Protein AF-A0A5R8WTK5-F1 (afdb_monomer_lite)

InterPro domains:
  IPR057153 Domain of unknown function DUF7831 [PF25176] (4-83)

Organism: NCBI:txid2025313

Foldseek 3Di:
DDDDDPDDALVNCVVCVVAADEDEAAPVNDDCPDPSVGAPPRPRYQYQHQFHAPDDPDPNRGDDPVCVVVSVVSRCVSCVVVVD

Structure (mmCIF, N/CA/C/O backbone):
data_AF-A0A5R8WTK5-F1
#
_entry.id   AF-A0A5R8WTK5-F1
#
loop_
_atom_site.group_PDB
_atom_site.id
_atom_site.type_symbol
_atom_site.label_atom_id
_atom_site.label_alt_id
_atom_site.label_comp_id
_atom_site.label_asym_id
_atom_site.label_entity_id
_atom_site.label_seq_id
_atom_site.pdbx_PDB_ins_code
_atom_site.Cartn_x
_atom_site.Cartn_y
_atom_site.Cartn_z
_atom_site.occupancy
_atom_site.B_iso_or_equiv
_atom_site.auth_seq_id
_atom_site.auth_comp_id
_atom_site.auth_asym_id
_atom_site.auth_atom_id
_atom_site.pdbx_PDB_model_num
ATOM 1 N N . MET A 1 1 ? -17.768 6.470 5.198 1.00 85.25 1 MET A N 1
ATOM 2 C CA . MET A 1 1 ? -17.255 7.860 5.093 1.00 85.25 1 MET A CA 1
ATOM 3 C C . MET A 1 1 ? -15.739 7.813 4.986 1.00 85.25 1 MET A C 1
ATOM 5 O O . MET A 1 1 ? -15.115 7.232 5.863 1.00 85.25 1 MET A O 1
ATOM 9 N N . LEU A 1 2 ? -15.151 8.404 3.942 1.00 90.75 2 LEU A N 1
ATOM 10 C CA . LEU A 1 2 ? -13.695 8.468 3.780 1.00 90.75 2 LEU A CA 1
ATOM 11 C C . LEU A 1 2 ? -13.111 9.581 4.662 1.00 90.75 2 LEU A C 1
ATOM 13 O O . LEU A 1 2 ? -13.597 10.710 4.631 1.00 90.75 2 LEU A O 1
ATOM 17 N N . ARG A 1 3 ? -12.054 9.276 5.419 1.00 94.00 3 ARG A N 1
ATOM 18 C CA . ARG A 1 3 ? -11.303 10.254 6.219 1.00 94.00 3 ARG A CA 1
ATOM 19 C C . ARG A 1 3 ? -9.849 10.266 5.769 1.00 94.00 3 ARG A C 1
ATOM 21 O O . ARG A 1 3 ? -9.290 9.221 5.453 1.00 94.00 3 ARG A O 1
ATOM 28 N N . LYS A 1 4 ? -9.237 11.449 5.751 1.00 93.62 4 LYS A N 1
ATOM 29 C CA . LYS A 1 4 ? -7.801 11.611 5.503 1.00 93.62 4 LYS A CA 1
ATOM 30 C C . LYS A 1 4 ? -7.150 12.099 6.787 1.00 93.62 4 LYS A C 1
ATOM 32 O O . LYS A 1 4 ? -7.602 13.081 7.366 1.00 93.62 4 LYS A O 1
ATOM 37 N N . GLN A 1 5 ? -6.084 11.429 7.203 1.00 93.19 5 GLN A N 1
ATOM 38 C CA . GLN A 1 5 ? -5.303 11.788 8.379 1.00 93.19 5 GLN A CA 1
ATOM 39 C C . GLN A 1 5 ? -3.851 11.996 7.956 1.00 93.19 5 GLN A C 1
ATOM 41 O O . GLN A 1 5 ? -3.298 11.191 7.209 1.00 93.19 5 GLN A O 1
ATOM 46 N N . LYS A 1 6 ? -3.238 13.100 8.399 1.00 93.25 6 LYS A N 1
ATOM 47 C CA . LYS A 1 6 ? -1.883 13.480 7.969 1.00 93.25 6 LYS A CA 1
ATOM 48 C C . LYS A 1 6 ? -0.822 12.482 8.444 1.00 93.25 6 LYS A C 1
ATOM 50 O O . LYS A 1 6 ? 0.094 12.166 7.693 1.00 93.25 6 LYS A O 1
ATOM 55 N N . PHE A 1 7 ? -0.963 11.982 9.670 1.00 94.62 7 PHE A N 1
ATOM 56 C CA . PHE A 1 7 ? -0.099 10.962 10.257 1.00 94.62 7 PHE A CA 1
ATOM 57 C C . PHE A 1 7 ? -0.958 9.913 10.939 1.00 94.62 7 PHE A C 1
ATOM 59 O O . PHE A 1 7 ? -1.739 10.258 11.817 1.00 94.62 7 PHE A O 1
ATOM 66 N N . ILE A 1 8 ? -0.806 8.659 10.528 1.00 96.69 8 ILE A N 1
ATOM 67 C CA . ILE A 1 8 ? -1.497 7.516 11.124 1.00 96.69 8 ILE A CA 1
ATOM 68 C C . ILE A 1 8 ? -0.479 6.752 11.966 1.00 96.69 8 ILE A C 1
ATOM 70 O O . ILE A 1 8 ? 0.603 6.401 11.485 1.00 96.69 8 ILE A O 1
ATOM 74 N N . THR A 1 9 ? -0.826 6.516 13.220 1.00 97.62 9 THR A N 1
ATOM 75 C CA . THR A 1 9 ? -0.052 5.765 14.205 1.00 97.62 9 THR A CA 1
ATOM 76 C C . THR A 1 9 ? -0.701 4.409 14.460 1.00 97.62 9 THR A C 1
ATOM 78 O O . THR A 1 9 ? -1.856 4.185 14.115 1.00 97.62 9 THR A O 1
ATOM 81 N N . ARG A 1 10 ? 0.036 3.482 15.080 1.00 98.31 10 ARG A N 1
ATOM 82 C CA . ARG A 1 10 ? -0.529 2.189 15.489 1.00 98.31 10 ARG A CA 1
ATOM 83 C C . ARG A 1 10 ? -1.630 2.350 16.544 1.00 98.31 10 ARG A C 1
ATOM 85 O O . ARG A 1 10 ? -2.613 1.622 16.515 1.00 98.31 10 ARG A O 1
ATOM 92 N N . GLU A 1 11 ? -1.480 3.327 17.433 1.00 98.44 11 GLU A N 1
ATOM 93 C CA . GLU A 1 11 ? -2.473 3.646 18.461 1.00 98.44 11 GLU A CA 1
ATOM 94 C C . GLU A 1 11 ? -3.807 4.091 17.850 1.00 98.44 11 GLU A C 1
ATOM 96 O O . GLU A 1 11 ? -4.859 3.689 18.344 1.00 98.44 11 GLU A O 1
ATOM 101 N N . ASP A 1 12 ? -3.783 4.835 16.734 1.00 98.19 12 ASP A N 1
ATOM 102 C CA . ASP A 1 12 ? -5.007 5.190 16.006 1.00 98.19 12 ASP A CA 1
ATOM 103 C C . ASP A 1 12 ? -5.793 3.931 15.608 1.00 98.19 12 ASP A C 1
ATOM 105 O O . ASP A 1 12 ? -7.001 3.864 15.831 1.00 98.19 12 ASP A O 1
ATOM 109 N N . LEU A 1 13 ? -5.110 2.917 15.065 1.00 98.31 13 LEU A N 1
ATOM 110 C CA . LEU A 1 13 ? -5.732 1.666 14.626 1.00 98.31 13 LEU A CA 1
ATOM 111 C C . LEU A 1 13 ? -6.335 0.902 15.806 1.00 98.31 13 LEU A C 1
ATOM 113 O O . LEU A 1 13 ? -7.475 0.447 15.724 1.00 98.31 13 LEU A O 1
ATOM 117 N N . GLN A 1 14 ? -5.588 0.810 16.904 1.00 98.38 14 GLN A N 1
ATOM 118 C CA . GLN A 1 14 ? -5.991 0.081 18.108 1.00 98.38 14 GLN A CA 1
ATOM 119 C C . GLN A 1 14 ? -7.154 0.761 18.839 1.00 98.38 14 GLN A C 1
ATOM 121 O O . GLN A 1 14 ? -8.047 0.084 19.343 1.00 98.38 14 GLN A O 1
ATOM 126 N N . THR A 1 15 ? -7.180 2.095 18.849 1.00 98.38 15 THR A N 1
ATOM 127 C CA . THR A 1 15 ? -8.247 2.893 19.476 1.00 98.38 15 THR A CA 1
ATOM 128 C C . THR A 1 15 ? -9.525 2.909 18.634 1.00 98.38 15 THR A C 1
ATOM 130 O O . THR A 1 15 ? -10.614 3.130 19.160 1.00 98.38 15 THR A O 1
ATOM 133 N N . ASN A 1 16 ? -9.424 2.637 17.328 1.00 97.38 16 ASN A N 1
ATOM 134 C CA . ASN A 1 16 ? -10.553 2.629 16.400 1.00 97.38 16 ASN A CA 1
ATOM 135 C C . ASN A 1 16 ? -10.720 1.255 15.722 1.00 97.38 16 ASN A C 1
ATOM 137 O O . ASN A 1 16 ? -10.648 1.168 14.491 1.00 97.38 16 ASN A O 1
ATOM 141 N N . PRO A 1 17 ? -11.003 0.175 16.476 1.00 97.44 17 PRO A N 1
ATOM 142 C CA . PRO A 1 17 ? -11.017 -1.189 15.938 1.00 97.44 17 PRO A CA 1
ATOM 143 C C . PRO A 1 17 ? -12.080 -1.414 14.849 1.00 97.44 17 PRO A C 1
ATOM 145 O O . PRO A 1 17 ? -11.916 -2.286 14.003 1.00 97.44 17 PRO A O 1
ATOM 148 N N . GLY A 1 18 ? -13.154 -0.615 14.831 1.00 96.25 18 GLY A N 1
ATOM 149 C CA . GLY A 1 18 ? -14.193 -0.656 13.791 1.00 96.25 18 GLY A CA 1
ATOM 150 C C . GLY A 1 18 ? -13.903 0.197 12.549 1.00 96.25 18 GLY A C 1
ATOM 151 O O . GLY A 1 18 ? -14.737 0.267 11.652 1.00 96.25 18 GLY A O 1
ATOM 152 N N . THR A 1 19 ? -12.766 0.895 12.498 1.00 96.75 19 THR A N 1
ATOM 153 C CA . THR A 1 19 ? -12.363 1.708 11.342 1.00 96.75 19 THR A CA 1
ATOM 154 C C . THR A 1 19 ? -11.305 0.965 10.547 1.00 96.75 19 THR A C 1
ATOM 156 O O . THR A 1 19 ? -10.278 0.593 11.105 1.00 96.75 19 THR A O 1
ATOM 159 N N . LEU A 1 20 ? -11.529 0.790 9.244 1.00 97.88 20 LEU A N 1
ATOM 160 C CA . LEU A 1 20 ? -10.498 0.301 8.334 1.00 97.88 20 LEU A CA 1
ATOM 161 C C . LEU A 1 20 ? -9.504 1.416 8.011 1.00 97.88 20 LEU A C 1
ATOM 163 O O . LEU A 1 20 ? -9.895 2.530 7.653 1.00 97.88 20 LEU A O 1
ATOM 167 N N . TYR A 1 21 ? -8.216 1.095 8.082 1.00 98.06 21 TYR A N 1
ATOM 168 C CA . TYR A 1 21 ? -7.141 2.000 7.704 1.00 98.06 21 TYR A CA 1
ATOM 169 C C . TYR A 1 21 ? -6.421 1.483 6.462 1.00 98.06 21 TYR A C 1
ATOM 171 O O . TYR A 1 21 ? -5.795 0.425 6.482 1.00 98.06 21 TYR A O 1
ATOM 179 N N . VAL A 1 22 ? -6.478 2.259 5.382 1.00 97.88 22 VAL A N 1
ATOM 180 C CA . VAL A 1 22 ? -5.942 1.879 4.069 1.00 97.88 22 VAL A CA 1
ATOM 181 C C . VAL A 1 22 ? -4.579 2.534 3.842 1.00 97.88 22 VAL A C 1
ATOM 183 O O . VAL A 1 22 ? -4.420 3.731 4.091 1.00 97.88 22 VAL A O 1
ATOM 186 N N . PHE A 1 23 ? -3.589 1.776 3.365 1.00 97.75 23 PHE A N 1
ATOM 187 C CA . PHE A 1 23 ? -2.242 2.292 3.086 1.00 97.75 23 PHE A CA 1
ATOM 188 C C . PHE A 1 23 ? -1.589 1.653 1.865 1.00 97.75 23 PHE A C 1
ATOM 190 O O . PHE A 1 23 ? -1.938 0.544 1.474 1.00 97.75 23 PHE A O 1
ATOM 197 N N . GLY A 1 24 ? -0.602 2.344 1.290 1.00 97.25 24 GLY A N 1
ATOM 198 C CA . GLY A 1 24 ? 0.208 1.796 0.205 1.00 97.25 24 GLY A CA 1
ATOM 199 C C . GLY A 1 24 ? 1.176 0.719 0.701 1.00 97.25 24 GLY A C 1
ATOM 200 O O . GLY A 1 24 ? 1.945 0.937 1.639 1.00 97.25 24 GLY A O 1
ATOM 201 N N . ASP A 1 25 ? 1.169 -0.428 0.0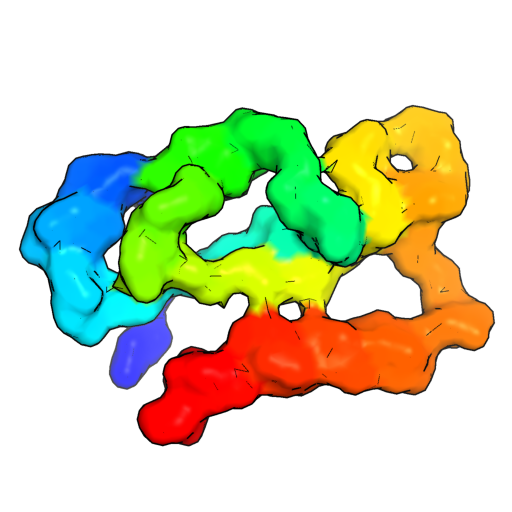35 1.00 98.06 25 ASP A N 1
ATOM 202 C CA . ASP A 1 25 ? 1.991 -1.596 0.326 1.00 98.06 25 ASP A CA 1
ATOM 203 C C . ASP A 1 25 ? 2.683 -2.129 -0.950 1.00 98.06 25 ASP A C 1
ATOM 205 O O . ASP A 1 25 ? 2.414 -1.693 -2.072 1.00 98.06 25 ASP A O 1
ATOM 209 N N . ASN A 1 26 ? 3.617 -3.064 -0.783 1.00 98.00 26 ASN A N 1
ATOM 210 C CA . ASN A 1 26 ? 4.253 -3.821 -1.856 1.00 98.00 26 ASN A CA 1
ATOM 211 C C . ASN A 1 26 ? 3.668 -5.234 -1.956 1.00 98.00 26 ASN A C 1
ATOM 213 O O . ASN A 1 26 ? 3.252 -5.798 -0.948 1.00 98.00 26 ASN A O 1
ATOM 217 N N . GLU A 1 27 ? 3.724 -5.843 -3.143 1.00 97.62 27 GLU A N 1
ATOM 218 C CA . GLU A 1 27 ? 3.251 -7.219 -3.393 1.00 97.62 27 GLU A CA 1
ATOM 219 C C . GLU A 1 27 ? 3.815 -8.241 -2.403 1.00 97.62 27 GLU A C 1
ATOM 221 O O . GLU A 1 27 ? 3.107 -9.139 -1.957 1.00 97.62 27 GLU A O 1
ATOM 226 N N . ARG A 1 28 ? 5.085 -8.087 -2.008 1.00 97.06 28 ARG A N 1
ATOM 227 C CA . ARG A 1 28 ? 5.747 -9.015 -1.080 1.00 97.06 28 ARG A CA 1
ATOM 228 C C . ARG A 1 28 ? 5.293 -8.861 0.372 1.00 97.06 28 ARG A C 1
ATOM 230 O O . ARG A 1 28 ? 5.717 -9.671 1.193 1.00 97.06 28 ARG A O 1
ATOM 237 N N . ARG A 1 29 ? 4.513 -7.823 0.709 1.00 97.06 29 ARG A N 1
ATOM 238 C CA . ARG A 1 29 ? 4.056 -7.495 2.075 1.00 97.06 29 ARG A CA 1
ATOM 239 C C . ARG A 1 29 ? 5.200 -7.427 3.096 1.00 97.06 29 ARG A C 1
ATOM 241 O O . ARG A 1 29 ? 5.054 -7.810 4.255 1.00 97.06 29 ARG A O 1
ATOM 248 N N . ARG A 1 30 ? 6.379 -6.955 2.670 1.00 96.94 30 ARG A N 1
ATOM 249 C CA . ARG A 1 30 ? 7.613 -6.923 3.485 1.00 96.94 30 ARG A CA 1
ATOM 250 C C . ARG A 1 30 ? 8.087 -5.505 3.788 1.00 96.94 30 ARG A C 1
ATOM 252 O O . ARG A 1 30 ? 7.737 -4.562 3.083 1.00 96.94 30 ARG A O 1
ATOM 259 N N . GLY A 1 31 ? 8.900 -5.379 4.842 1.00 96.31 31 GLY A N 1
ATOM 260 C CA . GLY A 1 31 ? 9.569 -4.142 5.271 1.00 96.31 31 GLY A CA 1
ATOM 261 C C . GLY A 1 31 ? 8.643 -3.102 5.915 1.00 96.31 31 GLY A C 1
ATOM 262 O O . GLY A 1 31 ? 7.520 -2.902 5.473 1.00 96.31 31 GLY A O 1
ATOM 263 N N . TYR A 1 32 ? 9.113 -2.401 6.943 1.00 96.19 32 TYR A N 1
ATOM 264 C CA . TYR A 1 32 ? 8.308 -1.450 7.729 1.00 96.19 32 TYR A CA 1
ATOM 265 C C . TYR A 1 32 ? 8.614 0.016 7.374 1.00 96.19 32 TYR A C 1
ATOM 267 O O . TYR A 1 32 ? 8.724 0.868 8.248 1.00 96.19 32 TYR A O 1
ATOM 275 N N . GLY A 1 33 ? 8.815 0.317 6.090 1.00 93.56 33 GLY A N 1
ATOM 276 C CA . GLY A 1 33 ? 9.013 1.692 5.621 1.00 93.56 33 GLY A CA 1
ATOM 277 C C . GLY A 1 33 ? 7.692 2.465 5.524 1.00 93.56 33 GLY A C 1
ATOM 278 O O . GLY A 1 33 ? 6.665 1.890 5.170 1.00 93.56 33 GLY A O 1
ATOM 279 N N . GLY A 1 34 ? 7.713 3.773 5.797 1.00 93.25 34 GLY A N 1
ATOM 280 C CA . GLY A 1 34 ? 6.534 4.639 5.663 1.00 93.25 34 GLY A CA 1
ATOM 281 C C . GLY A 1 34 ? 5.356 4.201 6.544 1.00 93.25 34 GLY A C 1
ATOM 282 O O . GLY A 1 34 ? 5.543 3.852 7.709 1.00 93.25 34 GLY A O 1
ATOM 283 N N . GLN A 1 35 ? 4.144 4.200 5.978 1.00 96.38 35 GLN A N 1
ATOM 284 C CA . GLN A 1 35 ? 2.902 3.837 6.680 1.00 96.38 35 GLN A CA 1
ATOM 285 C C . GLN A 1 35 ? 2.887 2.381 7.173 1.00 96.38 35 GLN A C 1
ATOM 287 O O . GLN A 1 35 ? 2.306 2.095 8.220 1.00 96.38 35 GLN A O 1
ATOM 292 N N . ALA A 1 36 ? 3.597 1.470 6.493 1.00 97.31 36 ALA A N 1
ATOM 293 C CA . ALA A 1 36 ? 3.674 0.067 6.898 1.00 97.31 36 ALA A CA 1
ATOM 294 C C . ALA A 1 36 ? 4.236 -0.106 8.319 1.00 97.31 36 ALA A C 1
ATOM 296 O O . ALA A 1 36 ? 3.879 -1.070 8.990 1.00 97.31 36 ALA A O 1
ATOM 297 N N . LYS A 1 37 ? 5.071 0.835 8.798 1.00 97.50 37 LYS A N 1
ATOM 298 C CA . LYS A 1 37 ? 5.601 0.838 10.172 1.00 97.50 37 LYS A CA 1
ATOM 299 C C . LYS A 1 37 ? 4.500 0.864 11.229 1.00 97.50 37 LYS A C 1
ATOM 301 O O . LYS A 1 37 ? 4.619 0.180 12.240 1.00 97.50 37 LYS A O 1
ATOM 306 N N . ALA A 1 38 ? 3.471 1.673 10.998 1.00 97.94 38 ALA A N 1
ATOM 307 C CA . ALA A 1 38 ? 2.362 1.850 11.925 1.00 97.94 38 ALA A CA 1
ATOM 308 C C . ALA A 1 38 ? 1.271 0.798 11.702 1.00 97.94 38 ALA A C 1
ATOM 310 O O . ALA A 1 38 ? 0.714 0.280 12.663 1.00 97.94 38 ALA A O 1
ATOM 311 N N . MET A 1 39 ? 0.993 0.470 10.440 1.00 98.00 39 MET A N 1
ATOM 312 C CA . MET A 1 39 ? -0.265 -0.175 10.067 1.00 98.00 39 MET A CA 1
ATOM 313 C C . MET A 1 39 ? -0.137 -1.680 9.834 1.00 98.00 39 MET A C 1
ATOM 315 O O . MET A 1 39 ? -1.056 -2.428 10.150 1.00 98.00 39 MET A O 1
ATOM 319 N N . ARG A 1 40 ? 0.993 -2.172 9.301 1.00 97.25 40 ARG A N 1
ATOM 320 C CA . ARG A 1 40 ? 1.085 -3.594 8.947 1.00 97.25 40 ARG A CA 1
ATOM 321 C C . ARG A 1 40 ? 1.040 -4.474 10.199 1.00 97.25 40 ARG A C 1
ATOM 323 O O . ARG A 1 40 ? 1.844 -4.290 11.114 1.00 97.25 40 ARG A O 1
ATOM 330 N N . GLY A 1 41 ? 0.159 -5.473 10.158 1.00 96.44 41 GLY A N 1
ATOM 331 C CA . GLY A 1 41 ? -0.056 -6.452 11.224 1.00 96.44 41 GLY A CA 1
ATOM 332 C C . GLY A 1 41 ? -1.258 -6.142 12.115 1.00 96.44 41 GLY A C 1
ATOM 333 O O . GLY A 1 41 ? -1.666 -7.016 12.869 1.00 96.44 41 GLY A O 1
ATOM 334 N N . GLU A 1 42 ? -1.841 -4.946 12.010 1.00 98.38 42 GLU A N 1
ATOM 335 C CA . GLU A 1 42 ? -3.074 -4.617 12.726 1.00 98.38 42 GLU A CA 1
ATOM 336 C C . GLU A 1 42 ? -4.298 -5.225 12.014 1.00 98.38 42 GLU A C 1
ATOM 338 O O . GLU A 1 42 ? -4.343 -5.241 10.779 1.00 98.38 42 GLU A O 1
ATOM 343 N N . PRO A 1 43 ? -5.306 -5.710 12.762 1.00 97.88 43 PRO A N 1
ATOM 344 C CA . PRO A 1 43 ? -6.445 -6.450 12.207 1.00 97.88 43 PRO A CA 1
ATOM 345 C C . PRO A 1 43 ? -7.360 -5.600 11.315 1.00 97.88 43 PRO A C 1
ATOM 347 O O . PRO A 1 43 ? -8.087 -6.136 10.486 1.00 97.88 43 PRO A O 1
ATOM 350 N N . ASN A 1 44 ? -7.320 -4.279 11.474 1.00 98.12 44 ASN A N 1
ATOM 351 C CA . ASN A 1 44 ? -8.097 -3.308 10.709 1.00 98.12 44 ASN A CA 1
ATOM 352 C C . ASN A 1 44 ? -7.253 -2.537 9.676 1.00 98.12 44 ASN A C 1
ATOM 354 O O . ASN A 1 44 ? -7.708 -1.527 9.134 1.00 98.12 44 ASN A O 1
ATOM 358 N N . ALA A 1 45 ? -6.028 -2.990 9.387 1.00 98.25 45 ALA A N 1
ATOM 359 C CA . ALA A 1 45 ? -5.192 -2.411 8.343 1.00 98.25 45 ALA A CA 1
ATOM 360 C C . ALA A 1 45 ? -5.389 -3.119 6.997 1.00 98.25 45 ALA A C 1
ATOM 362 O O . ALA A 1 45 ? -5.211 -4.330 6.879 1.00 98.25 45 ALA A O 1
ATOM 363 N N . VAL A 1 46 ? -5.658 -2.337 5.953 1.00 98.25 46 VAL A N 1
ATOM 364 C CA . VAL A 1 46 ? -5.800 -2.809 4.572 1.00 98.25 46 VAL A CA 1
ATOM 365 C C . VAL A 1 46 ? -4.627 -2.285 3.747 1.00 98.25 46 VAL A C 1
ATOM 367 O O . VAL A 1 46 ? -4.530 -1.093 3.446 1.00 98.25 46 VAL A O 1
ATOM 370 N N . GLY A 1 47 ? -3.693 -3.174 3.413 1.00 98.19 47 GLY A N 1
ATOM 371 C CA . GLY A 1 47 ? -2.549 -2.842 2.567 1.00 98.19 47 GLY A CA 1
ATOM 372 C C . GLY A 1 47 ? -2.909 -2.962 1.092 1.00 98.19 47 GLY A C 1
ATOM 373 O O . GLY A 1 47 ? -3.229 -4.054 0.635 1.00 98.19 47 GLY A O 1
ATOM 374 N N . VAL A 1 48 ? -2.771 -1.879 0.335 1.00 98.50 48 VAL A N 1
ATOM 375 C CA . VAL A 1 48 ? -3.039 -1.837 -1.107 1.00 98.50 48 VAL A CA 1
ATOM 376 C C . VAL A 1 48 ? -1.725 -1.887 -1.864 1.00 98.50 48 VAL A C 1
ATOM 378 O O . VAL A 1 48 ? -0.874 -1.012 -1.703 1.00 98.50 48 VAL A O 1
ATOM 381 N N . ARG A 1 49 ? -1.539 -2.914 -2.689 1.00 98.44 49 ARG A N 1
ATOM 382 C CA . ARG A 1 49 ? -0.389 -3.051 -3.580 1.00 98.44 49 ARG A CA 1
ATOM 383 C C . ARG A 1 49 ? -0.271 -1.803 -4.452 1.00 98.44 49 ARG A C 1
ATOM 385 O O . ARG A 1 49 ? -1.223 -1.381 -5.094 1.00 98.44 49 ARG A O 1
ATOM 392 N N . THR A 1 50 ? 0.918 -1.213 -4.455 1.00 97.50 50 THR A N 1
ATOM 393 C CA . THR A 1 50 ? 1.266 -0.038 -5.279 1.00 97.50 50 THR A CA 1
ATOM 394 C C . THR A 1 50 ? 2.606 -0.197 -5.998 1.00 97.50 50 THR A C 1
ATOM 396 O O . THR A 1 50 ? 3.034 0.690 -6.734 1.00 97.50 50 THR A O 1
ATOM 399 N N . LYS A 1 51 ? 3.309 -1.307 -5.739 1.00 97.44 51 LYS A N 1
ATOM 400 C CA . LYS A 1 51 ? 4.617 -1.651 -6.306 1.00 97.44 51 LYS A CA 1
ATOM 401 C C . LYS A 1 51 ? 4.981 -3.108 -6.010 1.00 97.44 51 LYS A C 1
ATOM 403 O O . LYS A 1 51 ? 4.413 -3.726 -5.108 1.00 97.44 51 LYS A O 1
ATOM 408 N N . ARG A 1 52 ? 6.010 -3.629 -6.680 1.00 97.44 52 ARG A N 1
ATOM 409 C CA . ARG A 1 52 ? 6.455 -5.026 -6.535 1.00 97.44 52 ARG A CA 1
ATOM 410 C C . ARG A 1 52 ? 7.204 -5.291 -5.232 1.00 97.44 52 ARG A C 1
ATOM 412 O O . ARG A 1 52 ? 6.847 -6.181 -4.460 1.00 97.44 52 ARG A O 1
ATOM 419 N N . LYS A 1 53 ? 8.269 -4.532 -4.963 1.00 97.38 53 LYS A N 1
ATOM 420 C CA . LYS A 1 53 ? 9.215 -4.827 -3.871 1.00 97.38 53 LYS A CA 1
ATOM 421 C C . LYS A 1 53 ? 9.305 -3.678 -2.866 1.00 97.38 53 LYS A C 1
ATOM 423 O O . LYS A 1 53 ? 9.005 -2.533 -3.196 1.00 97.38 53 LYS A O 1
ATOM 428 N N . PRO A 1 54 ? 9.746 -3.934 -1.623 1.00 96.38 54 PRO A N 1
ATOM 429 C CA . PRO A 1 54 ? 9.937 -2.860 -0.649 1.00 96.38 54 PRO A CA 1
ATOM 430 C C . PRO A 1 54 ? 11.099 -1.918 -1.010 1.00 96.38 54 PRO A C 1
ATOM 432 O O . PRO A 1 54 ? 11.024 -0.732 -0.692 1.00 96.38 54 PRO A O 1
ATOM 435 N N . ALA A 1 55 ? 12.132 -2.416 -1.701 1.00 95.25 55 ALA A N 1
ATOM 436 C CA . ALA A 1 55 ? 13.294 -1.637 -2.143 1.00 95.25 55 ALA A CA 1
ATOM 437 C C . ALA A 1 55 ? 12.922 -0.550 -3.167 1.00 95.25 55 ALA A C 1
ATOM 439 O O . ALA A 1 55 ? 11.809 -0.533 -3.680 1.00 95.25 55 ALA A O 1
ATOM 440 N N . ARG A 1 56 ? 13.803 0.424 -3.404 1.00 93.19 56 ARG A N 1
ATOM 441 C CA . ARG A 1 56 ? 13.558 1.574 -4.305 1.00 93.19 56 ARG A CA 1
ATOM 442 C C . ARG A 1 56 ? 14.752 1.822 -5.229 1.00 93.19 56 ARG A C 1
ATOM 444 O O . ARG A 1 56 ? 15.053 2.965 -5.552 1.00 93.19 56 ARG A O 1
ATOM 451 N N . THR A 1 57 ? 15.481 0.765 -5.546 1.00 96.38 57 THR A N 1
ATOM 452 C CA . THR A 1 57 ? 16.810 0.818 -6.161 1.00 96.38 57 THR A CA 1
ATOM 453 C C . THR A 1 57 ? 16.820 0.276 -7.580 1.00 96.38 57 THR A C 1
ATOM 455 O O . THR A 1 57 ? 17.623 0.733 -8.384 1.00 96.38 57 THR A O 1
ATOM 458 N N . ALA A 1 58 ? 15.947 -0.681 -7.896 1.00 96.62 58 ALA A N 1
ATOM 459 C CA . ALA A 1 58 ? 15.880 -1.318 -9.204 1.00 96.62 58 ALA A CA 1
ATOM 460 C C . ALA A 1 58 ? 14.551 -0.998 -9.910 1.00 96.62 58 ALA A C 1
ATOM 462 O O . ALA A 1 58 ? 13.533 -0.823 -9.236 1.00 96.62 58 ALA A O 1
ATOM 463 N N . PRO A 1 59 ? 14.515 -0.964 -11.256 1.00 95.50 59 PRO A N 1
ATOM 464 C CA . PRO A 1 59 ? 13.268 -0.773 -12.000 1.00 95.50 59 PRO A CA 1
ATOM 465 C C . PRO A 1 59 ? 12.194 -1.808 -11.641 1.00 95.50 59 PRO A C 1
ATOM 467 O O . PRO A 1 59 ? 11.028 -1.463 -11.477 1.00 95.50 59 PRO A O 1
ATOM 470 N N . ASP A 1 60 ? 12.598 -3.061 -11.415 1.00 95.19 60 ASP A N 1
ATOM 471 C CA . ASP A 1 60 ? 11.700 -4.162 -11.053 1.00 95.19 60 ASP A CA 1
ATOM 472 C C . ASP A 1 60 ? 11.207 -4.123 -9.588 1.00 95.19 60 ASP A C 1
ATOM 474 O O . ASP A 1 60 ? 10.467 -5.008 -9.147 1.00 95.19 60 ASP A O 1
ATOM 478 N N . ASP A 1 61 ? 11.588 -3.095 -8.820 1.00 96.75 61 ASP A N 1
ATOM 479 C CA . ASP A 1 61 ? 10.942 -2.766 -7.549 1.00 96.75 61 ASP A CA 1
ATOM 480 C C . ASP A 1 61 ? 9.555 -2.142 -7.759 1.00 96.75 61 ASP A C 1
ATOM 482 O O . ASP A 1 61 ? 8.701 -2.211 -6.864 1.00 96.75 61 ASP A O 1
ATOM 486 N N . PHE A 1 62 ? 9.340 -1.536 -8.928 1.00 97.75 62 PHE A N 1
ATOM 487 C CA . PHE A 1 62 ? 8.126 -0.839 -9.328 1.00 97.75 62 PHE A CA 1
ATOM 488 C C . PHE A 1 62 ? 7.367 -1.626 -10.396 1.00 97.75 62 PHE A C 1
ATOM 490 O O . PHE A 1 62 ? 7.832 -2.632 -10.935 1.00 97.75 62 PHE A O 1
ATOM 497 N N . TRP A 1 63 ? 6.143 -1.189 -10.653 1.00 97.75 63 TRP A N 1
ATOM 498 C CA . TRP A 1 63 ? 5.361 -1.676 -11.774 1.00 97.75 63 TRP A CA 1
ATOM 499 C C . TRP A 1 63 ? 5.762 -0.994 -13.078 1.00 97.75 63 TRP A C 1
ATOM 501 O O . TRP A 1 63 ? 6.327 0.098 -13.065 1.00 97.75 63 TRP A O 1
ATOM 511 N N . THR A 1 64 ? 5.433 -1.650 -14.186 1.00 97.19 64 THR A N 1
ATOM 512 C CA . THR A 1 64 ? 5.527 -1.103 -15.541 1.00 97.19 6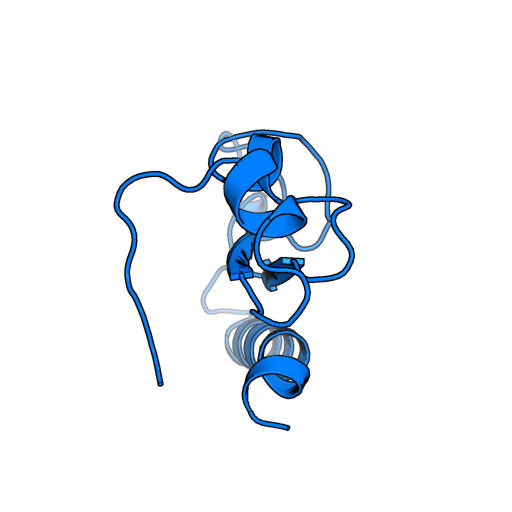4 THR A CA 1
ATOM 513 C C . THR A 1 64 ? 4.165 -1.221 -16.218 1.00 97.19 64 THR A C 1
ATOM 515 O O . THR A 1 64 ? 3.298 -1.978 -15.758 1.00 97.19 64 THR A O 1
ATOM 518 N N . ASP A 1 65 ? 3.986 -0.490 -17.316 1.00 97.69 65 ASP A N 1
ATOM 519 C CA . ASP A 1 65 ? 2.752 -0.526 -18.106 1.00 97.69 65 ASP A CA 1
ATOM 520 C C . ASP A 1 65 ? 2.515 -1.906 -18.742 1.00 97.69 65 ASP A C 1
ATOM 522 O O . ASP A 1 65 ? 1.367 -2.303 -18.930 1.00 97.69 65 ASP A O 1
ATOM 526 N N . ASP A 1 66 ? 3.571 -2.706 -18.943 1.00 98.12 66 ASP A N 1
ATOM 527 C CA . ASP A 1 66 ? 3.468 -4.094 -19.423 1.00 98.12 66 ASP A CA 1
ATOM 528 C C . ASP A 1 66 ? 2.607 -4.980 -18.511 1.00 98.12 66 ASP A C 1
ATOM 530 O O . ASP A 1 66 ? 2.084 -6.006 -18.945 1.00 98.12 66 ASP A O 1
ATOM 534 N N . THR A 1 67 ? 2.464 -4.614 -17.231 1.00 97.06 67 THR A N 1
ATOM 535 C CA . THR A 1 67 ? 1.626 -5.347 -16.273 1.00 97.06 67 THR A CA 1
ATOM 536 C C . THR A 1 67 ? 0.411 -4.565 -15.806 1.00 97.06 67 THR A C 1
ATOM 538 O O . THR A 1 67 ? -0.162 -4.927 -14.781 1.00 97.06 67 THR A O 1
ATOM 541 N N . TYR A 1 68 ? -0.013 -3.539 -16.551 1.00 97.94 68 TYR A N 1
ATOM 542 C CA . TYR A 1 68 ? -1.147 -2.673 -16.212 1.00 97.94 68 TYR A CA 1
ATOM 543 C C . TYR A 1 68 ? -2.374 -3.453 -15.713 1.00 97.94 68 TYR A C 1
ATOM 545 O O . TYR A 1 68 ? -2.787 -3.287 -14.567 1.00 97.94 68 TYR A O 1
ATOM 553 N N . GLU A 1 69 ? -2.875 -4.394 -16.517 1.00 98.62 69 GLU A N 1
ATOM 554 C CA . GLU A 1 69 ? -4.057 -5.207 -16.190 1.00 98.62 69 GLU A CA 1
ATOM 555 C C . GLU A 1 69 ? -3.889 -6.038 -14.912 1.00 98.62 69 GLU A C 1
ATOM 557 O O . GLU A 1 69 ? -4.845 -6.307 -14.184 1.00 98.62 69 GLU A O 1
ATOM 562 N N . GLN A 1 70 ? -2.669 -6.497 -14.631 1.00 98.44 70 GLN A N 1
ATOM 563 C CA . GLN A 1 70 ? -2.381 -7.243 -13.410 1.00 98.44 70 GLN A CA 1
ATOM 564 C C . GLN A 1 70 ? -2.310 -6.311 -12.195 1.00 98.44 70 GLN A C 1
ATOM 566 O O . GLN A 1 70 ? -2.788 -6.671 -11.120 1.00 98.44 70 GLN A O 1
ATOM 571 N N . ASN A 1 71 ? -1.740 -5.117 -12.372 1.00 98.38 71 ASN A N 1
ATOM 572 C CA . ASN A 1 71 ? -1.628 -4.103 -11.330 1.00 98.38 71 ASN A CA 1
ATOM 573 C C . ASN A 1 71 ? -3.024 -3.610 -10.909 1.00 98.38 71 ASN A C 1
ATOM 575 O O . ASN A 1 71 ? -3.295 -3.520 -9.714 1.00 98.38 71 ASN A O 1
ATOM 579 N N . CYS A 1 72 ? -3.921 -3.358 -11.872 1.00 98.44 72 CYS A N 1
ATOM 580 C CA . CYS A 1 72 ? -5.320 -3.003 -11.612 1.00 98.44 72 CYS A CA 1
ATOM 581 C C . CYS A 1 72 ? -6.035 -4.098 -10.816 1.00 98.44 72 CYS A C 1
ATOM 583 O O . CYS A 1 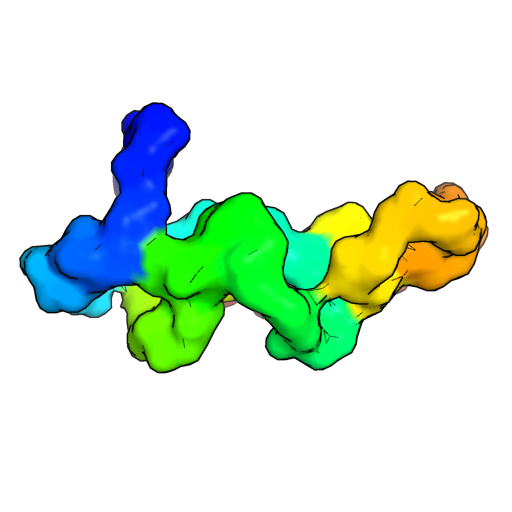72 ? -6.550 -3.821 -9.736 1.00 98.44 72 CYS A O 1
ATOM 585 N N . ARG A 1 73 ? -5.948 -5.360 -11.263 1.00 98.62 73 ARG A N 1
ATOM 586 C CA . ARG A 1 73 ? -6.522 -6.504 -10.533 1.00 98.62 73 ARG A CA 1
ATOM 587 C C . ARG A 1 73 ? -6.016 -6.605 -9.094 1.00 98.62 73 ARG A C 1
ATOM 589 O O . ARG A 1 73 ? -6.798 -6.840 -8.182 1.00 98.62 73 ARG A O 1
ATOM 596 N N . PHE A 1 74 ? -4.723 -6.381 -8.869 1.00 98.62 74 PHE A N 1
ATOM 597 C CA . PHE A 1 74 ? -4.146 -6.376 -7.524 1.00 98.62 74 PHE A CA 1
ATOM 598 C C . PHE A 1 74 ? -4.685 -5.254 -6.631 1.00 98.62 74 PHE A C 1
ATOM 600 O O . PHE A 1 74 ? -4.878 -5.470 -5.434 1.00 98.62 74 PHE A O 1
ATOM 607 N N . ILE A 1 75 ? -4.912 -4.065 -7.189 1.00 98.50 75 ILE A N 1
ATOM 608 C CA . ILE A 1 75 ? -5.519 -2.953 -6.453 1.00 98.50 75 ILE A CA 1
ATOM 609 C C . ILE A 1 75 ? -6.971 -3.288 -6.102 1.00 98.50 75 ILE A C 1
ATOM 611 O O . ILE A 1 75 ? -7.360 -3.113 -4.949 1.00 98.50 75 ILE A O 1
ATOM 615 N N . ASP A 1 76 ? -7.744 -3.807 -7.057 1.00 98.25 76 ASP A N 1
ATOM 616 C CA . ASP A 1 76 ? -9.156 -4.145 -6.857 1.00 98.25 76 ASP A CA 1
ATOM 617 C C . ASP A 1 76 ? -9.334 -5.241 -5.797 1.00 98.25 76 ASP A C 1
ATOM 619 O O . ASP A 1 76 ? -10.153 -5.103 -4.891 1.00 98.25 76 ASP A O 1
ATOM 623 N N . GLU A 1 77 ? -8.511 -6.294 -5.852 1.00 98.19 77 GLU A N 1
ATOM 624 C CA . GLU A 1 77 ? -8.465 -7.353 -4.835 1.00 98.19 77 G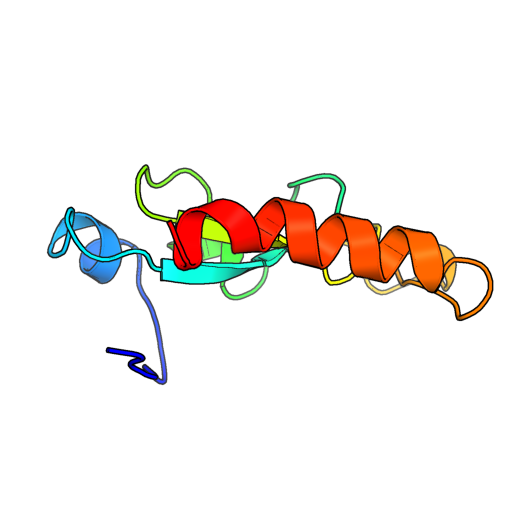LU A CA 1
ATOM 625 C C . GLU A 1 77 ? -8.203 -6.793 -3.428 1.00 98.19 77 GLU A C 1
ATOM 627 O O . GLU A 1 77 ? -8.865 -7.186 -2.468 1.00 98.19 77 GLU A O 1
ATOM 632 N N . ASP A 1 78 ? -7.243 -5.872 -3.295 1.00 98.31 78 ASP A N 1
ATOM 633 C CA . ASP A 1 78 ? -6.883 -5.295 -1.996 1.00 98.31 78 ASP A CA 1
ATOM 634 C C . ASP A 1 78 ? -7.929 -4.306 -1.476 1.00 98.31 78 ASP A C 1
ATOM 636 O O . ASP A 1 78 ? -8.079 -4.149 -0.264 1.00 98.31 78 ASP A O 1
ATOM 640 N N . LEU A 1 79 ? -8.637 -3.622 -2.376 1.00 97.50 79 LEU A N 1
ATOM 641 C CA . LEU A 1 79 ? -9.682 -2.665 -2.028 1.00 97.50 79 LEU A CA 1
ATOM 642 C C . LEU A 1 79 ? -11.053 -3.311 -1.815 1.00 97.50 79 LEU A C 1
ATOM 644 O O . LEU A 1 79 ? -11.911 -2.671 -1.209 1.00 97.50 79 LEU A O 1
ATOM 648 N N . A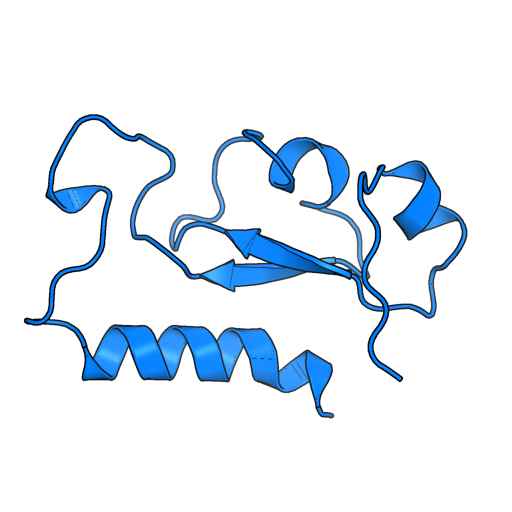LA A 1 80 ? -11.270 -4.558 -2.238 1.00 97.50 80 ALA A N 1
ATOM 649 C CA . ALA A 1 80 ? -12.546 -5.251 -2.064 1.00 97.50 80 ALA A CA 1
ATOM 650 C C . ALA A 1 80 ? -13.101 -5.189 -0.619 1.00 97.50 80 ALA A C 1
ATOM 652 O O . ALA A 1 80 ? -14.277 -4.858 -0.463 1.00 97.50 80 ALA A O 1
ATOM 653 N N . PRO A 1 81 ? -12.302 -5.381 0.455 1.00 94.75 81 PRO A N 1
ATOM 654 C CA . PRO A 1 81 ? -12.798 -5.277 1.832 1.00 94.75 81 PRO A CA 1
ATOM 655 C C . PRO A 1 81 ? -13.184 -3.854 2.263 1.00 94.75 81 PRO A C 1
ATOM 657 O O . PRO A 1 81 ? -13.866 -3.685 3.267 1.00 94.75 81 PRO A O 1
ATOM 660 N N . VAL A 1 82 ? -12.722 -2.821 1.550 1.00 95.38 82 VAL A N 1
ATOM 661 C CA . VAL A 1 82 ? -12.991 -1.406 1.872 1.00 95.38 82 VAL A CA 1
ATOM 662 C C . VAL A 1 82 ? -14.398 -0.989 1.431 1.00 95.38 82 VAL A C 1
ATOM 664 O O . VAL A 1 82 ? -14.953 -0.036 1.979 1.00 95.38 82 VAL A O 1
ATOM 667 N N . PHE A 1 83 ? -14.964 -1.692 0.448 1.00 90.56 83 PHE A N 1
ATOM 668 C CA . PHE A 1 83 ? -16.268 -1.398 -0.153 1.00 90.56 83 PHE A CA 1
ATOM 669 C C . PHE A 1 83 ? -17.342 -2.454 0.147 1.00 90.56 83 PHE A C 1
ATOM 671 O O . PHE A 1 83 ? -18.437 -2.357 -0.407 1.00 90.56 83 PHE A O 1
ATOM 678 N N . ALA A 1 84 ? -17.016 -3.450 0.975 1.00 81.62 84 ALA A N 1
ATOM 679 C CA . ALA A 1 84 ? -17.927 -4.515 1.390 1.00 81.62 84 ALA A CA 1
ATOM 680 C C . ALA A 1 84 ? -19.000 -4.038 2.384 1.00 81.62 84 ALA A C 1
ATOM 682 O O . ALA A 1 84 ? -18.751 -3.052 3.120 1.00 81.62 84 ALA A O 1
#

Radius of gyration: 13.51 Å; chains: 1; bounding box: 35×22×39 Å

Sequence (84 aa):
MLRKQKFITREDLQTNPGTLYVFGDNERRRGYGGQAKAMRGEPNAVGVRTKRKPARTAPDDFWTDDTYEQNCRFIDEDLAPVFA

pLDDT: mean 96.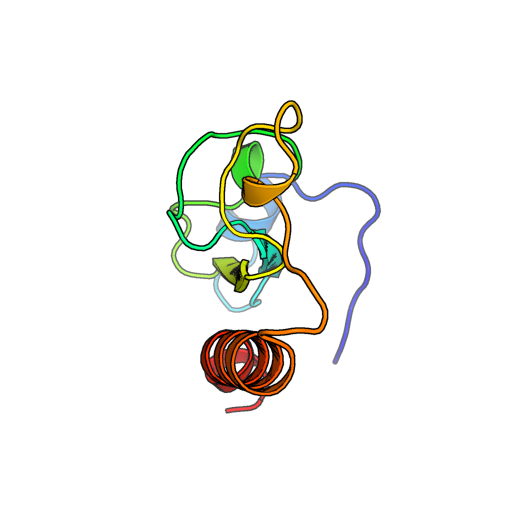63, std 2.71, range [81.62, 98.62]

Secondary structure (DSSP, 8-state):
-----SS--HHHHHH-TTS-EEEEEETT-----TTHHHHTT-TTEEEEEEES-S-SSSGGGS--GGGHHHHHHHHHHHHGGG--